Protein AF-A0A8J6H8L6-F1 (afdb_monomer_lite)

Organism: Tenebrio molitor (NCBI:txid7067)

InterPro domains:
  IPR011387 Translation initiation factor 2A [PTHR13227] (5-173)

Structure (mmCIF, N/CA/C/O backbone):
data_AF-A0A8J6H8L6-F1
#
_entry.id   AF-A0A8J6H8L6-F1
#
loop_
_atom_site.group_PDB
_atom_site.id
_atom_site.type_symbol
_atom_site.label_atom_id
_atom_site.label_alt_id
_atom_site.label_comp_id
_atom_site.label_asym_id
_atom_site.label_entity_id
_atom_site.label_seq_id
_atom_site.pdbx_PDB_ins_code
_atom_site.Cartn_x
_atom_site.Cartn_y
_atom_site.Cartn_z
_atom_site.occupancy
_atom_site.B_iso_or_equiv
_atom_site.auth_seq_id
_atom_site.auth_comp_id
_atom_site.auth_asym_id
_atom_site.auth_atom_id
_atom_site.pdbx_PDB_model_num
ATOM 1 N N . MET A 1 1 ? -31.989 6.255 47.914 1.00 41.41 1 MET A N 1
ATOM 2 C CA . MET A 1 1 ? -31.335 5.620 46.751 1.00 41.41 1 MET A CA 1
ATOM 3 C C . MET A 1 1 ? -32.339 5.599 45.618 1.00 41.41 1 MET A C 1
ATOM 5 O O . MET A 1 1 ? -33.382 4.983 45.784 1.00 41.41 1 MET A O 1
ATOM 9 N N . MET A 1 2 ? -32.082 6.326 44.531 1.00 50.25 2 MET A N 1
ATOM 10 C CA . MET A 1 2 ? -32.869 6.196 43.304 1.00 50.25 2 MET A CA 1
ATOM 11 C C . MET A 1 2 ? -32.256 5.050 42.502 1.00 50.25 2 MET A C 1
ATOM 13 O O . MET A 1 2 ? -31.093 5.133 42.119 1.00 50.25 2 MET A O 1
ATOM 17 N N . VAL A 1 3 ? -33.006 3.967 42.320 1.00 63.19 3 VAL A N 1
ATOM 18 C CA . VAL A 1 3 ? -32.601 2.855 41.457 1.00 63.19 3 VAL A CA 1
ATOM 19 C C . VAL A 1 3 ? -32.901 3.293 40.028 1.00 63.19 3 VAL A C 1
ATOM 21 O O . VAL A 1 3 ? -34.062 3.366 39.635 1.00 63.19 3 VAL A O 1
ATOM 24 N N . GLN A 1 4 ? -31.864 3.671 39.283 1.00 64.69 4 GLN A N 1
ATOM 25 C CA . GLN A 1 4 ? -31.968 3.866 37.839 1.00 64.69 4 GLN A CA 1
ATOM 26 C C . GLN A 1 4 ? -32.263 2.501 37.214 1.00 64.69 4 GLN A C 1
ATOM 28 O O . GLN A 1 4 ? -31.525 1.543 37.429 1.00 64.69 4 GLN A O 1
ATOM 33 N N . GLN A 1 5 ? -33.385 2.396 36.508 1.00 63.75 5 GLN A N 1
ATOM 34 C CA . GLN A 1 5 ? -33.747 1.191 35.773 1.00 63.75 5 GLN A CA 1
ATOM 35 C C . GLN A 1 5 ? -32.836 1.103 34.545 1.00 63.75 5 GLN A C 1
ATOM 37 O O . GLN A 1 5 ? -32.948 1.906 33.622 1.00 63.75 5 GLN A O 1
ATOM 42 N N . GLU A 1 6 ? -31.893 0.164 34.568 1.00 69.75 6 GLU A N 1
ATOM 43 C CA . GLU A 1 6 ? -31.082 -0.187 33.405 1.00 69.75 6 GLU A CA 1
ATOM 44 C C . GLU A 1 6 ? -31.955 -1.003 32.442 1.00 69.75 6 GLU A C 1
ATOM 46 O O . GLU A 1 6 ? -32.166 -2.201 32.624 1.00 69.75 6 GLU A O 1
ATOM 51 N N . GLU A 1 7 ? -32.530 -0.343 31.436 1.00 77.44 7 GLU A N 1
ATOM 52 C CA . GLU A 1 7 ? -33.224 -1.026 30.345 1.00 77.44 7 GLU A CA 1
ATOM 53 C C . GLU A 1 7 ? -32.186 -1.647 29.399 1.00 77.44 7 GLU A C 1
ATOM 55 O O . GLU A 1 7 ? -31.472 -0.944 28.679 1.00 77.44 7 GLU A O 1
ATOM 60 N N . LEU A 1 8 ? -32.083 -2.979 29.409 1.00 77.69 8 LEU A N 1
ATOM 61 C CA . LEU A 1 8 ? -31.262 -3.733 28.466 1.00 77.69 8 LEU A CA 1
ATOM 62 C C . LEU A 1 8 ? -32.098 -4.067 27.226 1.00 77.69 8 LEU A C 1
ATOM 64 O O . LEU A 1 8 ? -33.130 -4.729 27.317 1.00 77.69 8 LEU A O 1
ATOM 68 N N . TYR A 1 9 ? -31.659 -3.607 26.056 1.00 83.25 9 TYR A N 1
ATOM 69 C CA . TYR A 1 9 ? -32.293 -3.981 24.795 1.00 83.25 9 TYR A CA 1
ATOM 70 C C . TYR A 1 9 ? -31.956 -5.430 24.439 1.00 83.25 9 TYR A C 1
ATOM 72 O O . TYR A 1 9 ? -30.799 -5.750 24.167 1.00 83.25 9 TYR A O 1
ATOM 80 N N . ASP A 1 10 ? -32.982 -6.273 24.357 1.00 81.69 10 ASP A N 1
ATOM 81 C CA . ASP A 1 10 ? -32.856 -7.633 23.842 1.00 81.69 10 ASP A CA 1
ATOM 82 C C . ASP A 1 10 ? -33.130 -7.690 22.333 1.00 81.69 10 ASP A C 1
ATOM 84 O O . ASP A 1 10 ? -34.078 -7.095 21.812 1.00 81.69 10 ASP A O 1
ATOM 88 N N . VAL A 1 11 ? -32.313 -8.464 21.617 1.00 87.94 11 VAL A N 1
ATOM 89 C CA . VAL A 1 11 ? -32.502 -8.765 20.192 1.00 87.94 11 VAL A CA 1
ATOM 90 C C . VAL A 1 11 ? -32.981 -10.205 20.060 1.00 87.94 11 VAL A C 1
ATOM 92 O O . VAL A 1 11 ? -32.272 -11.143 20.419 1.00 87.94 11 VAL A O 1
ATOM 95 N N . CYS A 1 12 ? -34.178 -10.397 19.503 1.00 86.38 12 CYS A N 1
ATOM 96 C CA . CYS A 1 12 ? -34.718 -11.720 19.200 1.00 86.38 12 CYS A CA 1
ATOM 97 C C . CYS A 1 12 ? -34.935 -11.914 17.693 1.00 86.38 12 CYS A C 1
ATOM 99 O O . CYS A 1 12 ? -35.278 -10.987 16.955 1.00 86.38 12 CYS A O 1
ATOM 101 N N . TRP A 1 13 ? -34.761 -13.151 17.221 1.00 91.81 13 TRP A N 1
ATOM 102 C CA . TRP A 1 13 ? -35.104 -13.518 15.849 1.00 91.81 13 TRP A CA 1
ATOM 103 C C . TRP A 1 13 ? -36.623 -13.558 15.678 1.00 91.81 13 TRP A C 1
ATOM 105 O O . TRP A 1 13 ? -37.313 -14.372 16.296 1.00 91.81 13 TRP A O 1
ATOM 115 N N . LYS A 1 14 ? -37.153 -12.715 14.790 1.00 88.25 14 LYS A N 1
ATOM 116 C CA . LYS A 1 14 ? -38.573 -12.735 14.434 1.00 88.25 14 LYS A CA 1
ATOM 117 C C . LYS A 1 14 ? -38.858 -13.897 13.483 1.00 88.25 14 LYS A C 1
ATOM 119 O O . LYS A 1 14 ? -38.367 -13.926 12.356 1.00 88.25 14 LYS A O 1
ATOM 124 N N . LYS A 1 15 ? -39.668 -14.856 13.936 1.00 92.50 15 LYS A N 1
ATOM 125 C CA . LYS A 1 15 ? -40.155 -15.956 13.093 1.00 92.50 15 LYS A CA 1
ATOM 126 C C . LYS A 1 15 ? -41.177 -15.413 12.094 1.00 92.50 15 LYS A C 1
ATOM 128 O O . LYS A 1 15 ? -42.083 -14.676 12.478 1.00 92.50 15 LYS A O 1
ATOM 133 N N . TYR A 1 16 ? -41.045 -15.804 10.833 1.00 91.00 16 TYR A N 1
ATOM 134 C CA . TYR A 1 16 ? -41.996 -15.478 9.772 1.00 91.00 16 TYR A CA 1
ATOM 135 C C . TYR A 1 16 ? -42.611 -16.764 9.202 1.00 91.00 16 TYR A C 1
ATOM 137 O O . TYR A 1 16 ? -41.925 -17.791 9.155 1.00 91.00 16 TYR A O 1
ATOM 145 N N . PRO A 1 17 ? -43.891 -16.743 8.784 1.00 92.38 17 PRO A N 1
ATOM 146 C CA . PRO A 1 17 ? -44.499 -17.877 8.100 1.00 92.38 17 PRO A CA 1
ATOM 147 C C . PRO A 1 17 ? -43.810 -18.128 6.751 1.00 92.38 17 PRO A C 1
ATOM 149 O O . PRO A 1 17 ? -43.196 -17.231 6.165 1.00 92.38 17 PRO A O 1
ATOM 152 N N . LYS A 1 18 ? -43.923 -19.360 6.243 1.00 85.88 18 LYS A N 1
ATOM 153 C CA . LYS A 1 18 ? -43.441 -19.694 4.896 1.00 85.88 18 LYS A CA 1
ATOM 154 C C . LYS A 1 18 ? -44.139 -18.778 3.880 1.00 85.88 18 LYS A C 1
ATOM 156 O O . LYS A 1 18 ? -45.341 -18.560 3.997 1.00 85.88 18 LYS A O 1
ATOM 161 N N . TYR A 1 19 ? -43.382 -18.246 2.918 1.00 88.25 19 TYR A N 1
ATOM 162 C CA . TYR A 1 19 ? -43.855 -17.306 1.886 1.00 88.25 19 TYR A CA 1
ATOM 163 C C . TYR A 1 19 ? -44.267 -15.902 2.377 1.00 88.25 19 TYR A C 1
ATOM 165 O O . TYR A 1 19 ? -44.971 -15.187 1.669 1.00 88.25 19 TYR A O 1
ATOM 173 N N . ALA A 1 20 ? -43.812 -15.462 3.560 1.00 92.44 20 ALA A N 1
ATOM 174 C CA . ALA A 1 20 ? -44.016 -14.077 4.016 1.00 92.44 20 ALA A CA 1
ATOM 175 C C . ALA A 1 20 ? -43.326 -13.030 3.119 1.00 92.44 20 ALA A C 1
ATOM 177 O O . ALA A 1 20 ? -43.790 -11.895 3.013 1.00 92.44 20 ALA A O 1
ATOM 178 N N . PHE A 1 21 ? -42.218 -13.411 2.483 1.00 90.56 21 PHE A N 1
ATOM 179 C CA . PHE A 1 21 ? -41.432 -12.555 1.603 1.00 90.56 21 PHE A CA 1
ATOM 180 C C . PHE A 1 21 ? -41.506 -13.089 0.178 1.00 90.56 21 PHE A C 1
ATOM 182 O O . PHE A 1 21 ? -41.440 -14.299 -0.037 1.00 90.56 21 PHE A O 1
ATOM 189 N N . LYS A 1 22 ? -41.663 -12.179 -0.784 1.00 91.75 22 LYS A N 1
ATOM 190 C CA . LYS A 1 22 ? -41.608 -12.519 -2.206 1.00 91.75 22 LYS A CA 1
ATOM 191 C C . LYS A 1 22 ? -40.159 -12.786 -2.591 1.00 91.75 22 LYS A C 1
ATOM 193 O O . LYS A 1 22 ? -39.277 -12.029 -2.183 1.00 91.75 22 LYS A O 1
ATOM 198 N N . ASP A 1 23 ? -39.941 -13.811 -3.405 1.00 87.75 23 ASP A N 1
ATOM 199 C CA . ASP A 1 23 ? -38.625 -14.054 -3.981 1.00 87.75 23 ASP A CA 1
ATOM 200 C C . ASP A 1 23 ? -38.239 -12.876 -4.892 1.00 87.75 23 ASP A C 1
ATOM 202 O O . ASP A 1 23 ? -39.088 -12.363 -5.635 1.00 87.75 23 ASP A O 1
ATOM 206 N N . PRO A 1 24 ? -36.985 -12.398 -4.831 1.00 87.75 24 PRO A N 1
ATOM 207 C CA . PRO A 1 24 ? -36.531 -11.335 -5.711 1.00 87.75 24 PRO A CA 1
ATOM 208 C C . PRO A 1 24 ? -36.589 -11.816 -7.165 1.00 87.75 24 PRO A C 1
ATOM 210 O O . PRO A 1 24 ? -36.045 -12.865 -7.509 1.00 87.75 24 PRO A O 1
ATOM 213 N N . ALA A 1 25 ? -37.233 -11.036 -8.033 1.00 89.50 25 ALA A N 1
ATOM 214 C CA . ALA A 1 25 ? -37.249 -11.313 -9.462 1.00 89.50 25 ALA A CA 1
ATOM 215 C C . ALA A 1 25 ? -35.852 -11.054 -10.045 1.00 89.50 25 ALA A C 1
ATOM 217 O O . ALA A 1 25 ? -35.397 -9.911 -10.113 1.00 89.50 25 ALA A O 1
ATOM 218 N N . ILE A 1 26 ? -35.160 -12.117 -10.448 1.00 87.44 26 ILE A N 1
ATOM 219 C CA . ILE A 1 26 ? -33.853 -12.021 -11.100 1.00 87.44 26 ILE A CA 1
ATOM 220 C C . ILE A 1 26 ? -34.101 -11.745 -12.585 1.00 87.44 26 ILE A C 1
ATOM 222 O O . ILE A 1 26 ? -34.635 -12.595 -13.293 1.00 87.44 26 ILE A O 1
ATOM 226 N N . SER A 1 27 ? -33.723 -10.556 -13.056 1.00 88.62 27 SER A N 1
ATOM 227 C CA . SER A 1 27 ? -33.722 -10.234 -14.485 1.00 88.62 27 SER A CA 1
ATOM 228 C C . SER A 1 27 ? -32.344 -10.510 -15.081 1.00 88.62 27 SER A C 1
ATOM 230 O O . SER A 1 27 ? -31.327 -10.079 -14.538 1.00 88.62 27 SER A O 1
ATOM 232 N N . SER A 1 28 ? -32.311 -11.209 -16.215 1.00 87.25 28 SER A N 1
ATOM 233 C CA . SER A 1 28 ? -31.115 -11.392 -17.046 1.00 87.25 28 SER A CA 1
ATOM 234 C C . SER A 1 28 ? -30.903 -10.247 -18.040 1.00 87.25 28 SER A C 1
ATOM 236 O O . SER A 1 28 ? -29.997 -10.309 -18.873 1.00 87.25 28 SER A O 1
ATOM 238 N N . GLU A 1 29 ? -31.752 -9.217 -18.004 1.00 85.75 29 GLU A N 1
ATOM 239 C CA . GLU A 1 29 ? -31.570 -8.031 -18.824 1.00 85.75 29 GLU A CA 1
ATOM 240 C C . GLU A 1 29 ? -30.266 -7.341 -18.425 1.00 85.75 29 GLU A C 1
ATOM 242 O O . GLU A 1 29 ? -30.023 -7.029 -17.257 1.00 85.75 29 GLU A O 1
ATOM 247 N N . LYS A 1 30 ? -29.394 -7.125 -19.412 1.00 81.81 30 LYS A N 1
ATOM 248 C CA . LYS A 1 30 ? -28.141 -6.412 -19.203 1.00 81.81 30 LYS A CA 1
ATOM 249 C C . LYS A 1 30 ? -28.481 -4.980 -18.811 1.00 81.81 30 LYS A C 1
ATOM 251 O O . LYS A 1 30 ? -28.761 -4.152 -19.675 1.00 81.81 30 LYS A O 1
ATOM 256 N N . ILE A 1 31 ? -28.418 -4.695 -17.514 1.00 78.00 31 ILE A N 1
ATOM 257 C CA . ILE A 1 31 ? -28.529 -3.339 -16.989 1.00 78.00 31 ILE A CA 1
ATOM 258 C C . ILE A 1 31 ? -27.428 -2.532 -17.677 1.00 78.00 31 ILE A C 1
ATOM 260 O O . ILE A 1 31 ? -26.236 -2.811 -17.506 1.00 78.00 31 ILE A O 1
ATOM 264 N N . GLN A 1 32 ? -27.823 -1.582 -18.526 1.00 80.00 32 GLN A N 1
ATOM 265 C CA . GLN A 1 32 ? -26.886 -0.636 -19.114 1.00 80.00 32 GLN A CA 1
ATOM 266 C C . GLN A 1 32 ? -26.284 0.129 -17.939 1.00 80.00 32 GLN A C 1
ATOM 268 O O . GLN A 1 32 ? -26.986 0.858 -17.241 1.00 80.00 32 GLN A O 1
ATOM 273 N N . GLY A 1 33 ? -25.014 -0.153 -17.639 1.00 78.00 33 GLY A N 1
ATOM 274 C CA . GLY A 1 33 ? -24.338 0.433 -16.492 1.00 78.00 33 GLY A CA 1
ATOM 275 C C . GLY A 1 33 ? -24.468 1.952 -16.523 1.00 78.00 33 GLY A C 1
ATOM 276 O O . GLY A 1 33 ? -24.456 2.560 -17.594 1.00 78.00 33 GLY A O 1
ATOM 277 N N . ILE A 1 34 ? -24.589 2.561 -15.345 1.00 73.94 34 ILE A N 1
ATOM 278 C CA . ILE A 1 34 ? -24.481 4.011 -15.193 1.00 73.94 34 ILE A CA 1
ATOM 279 C C . ILE A 1 34 ? -23.246 4.506 -15.953 1.00 73.94 34 ILE A C 1
ATOM 281 O O . ILE A 1 34 ? -22.128 4.044 -15.708 1.00 73.94 34 ILE A O 1
ATOM 285 N N . ALA A 1 35 ? -23.452 5.432 -16.893 1.00 72.38 35 ALA A N 1
ATOM 286 C CA . ALA A 1 35 ? -22.348 6.125 -17.535 1.00 72.38 35 ALA A CA 1
ATOM 287 C C . ALA A 1 35 ? -21.511 6.769 -16.423 1.00 72.38 35 ALA A C 1
ATOM 289 O O . ALA A 1 35 ? -22.019 7.587 -15.654 1.00 72.38 35 ALA A O 1
ATOM 290 N N . SER A 1 36 ? -20.255 6.338 -16.281 1.00 75.88 36 SER A N 1
ATOM 291 C CA . SER A 1 36 ? -19.358 6.874 -15.260 1.00 75.88 36 SER A CA 1
ATOM 292 C C . SER A 1 36 ? -19.277 8.388 -15.433 1.00 75.88 36 SER A C 1
ATOM 294 O O . SER A 1 36 ? -18.795 8.872 -16.454 1.00 75.88 36 SER A O 1
ATOM 296 N N . SER A 1 37 ? -19.735 9.137 -14.428 1.00 77.38 37 SER A N 1
ATOM 297 C CA . SER A 1 37 ? -19.643 10.603 -14.383 1.00 77.38 37 SER A CA 1
ATOM 298 C C . SER A 1 37 ? -18.200 11.094 -14.184 1.00 77.38 37 SER A C 1
ATOM 300 O O . SER A 1 37 ? -17.974 12.278 -13.922 1.00 77.38 37 SER A O 1
ATOM 302 N N . GLN A 1 38 ? -17.209 10.202 -14.246 1.00 83.62 38 GLN A N 1
ATOM 303 C CA . GLN A 1 38 ? -15.817 10.601 -14.150 1.00 83.62 38 GLN A CA 1
ATOM 304 C C . GLN A 1 38 ? -15.426 11.434 -15.376 1.00 83.62 38 GLN A C 1
ATOM 306 O O . GLN A 1 38 ? -15.758 11.068 -16.506 1.00 83.62 38 GLN A O 1
ATOM 311 N N . PRO A 1 39 ? -14.704 12.550 -15.177 1.00 80.56 39 PRO A N 1
ATOM 312 C CA . PRO A 1 39 ? -14.250 13.370 -16.285 1.00 80.56 39 PRO A CA 1
ATOM 313 C C . PRO A 1 39 ? -13.341 12.539 -17.192 1.00 80.56 39 PRO A C 1
ATOM 315 O O . PRO A 1 39 ? -12.341 11.969 -16.750 1.00 80.56 39 PRO A O 1
ATOM 318 N N . VAL A 1 40 ? -13.688 12.479 -18.476 1.00 77.06 40 VAL A N 1
ATOM 319 C CA . VAL A 1 40 ? -12.854 11.836 -19.492 1.00 77.06 40 VAL A CA 1
ATOM 320 C C . VAL A 1 40 ? -11.532 12.595 -19.568 1.00 77.06 40 VAL A C 1
ATOM 322 O O . VAL A 1 40 ? -11.505 13.794 -19.851 1.00 77.06 40 VAL A O 1
ATOM 325 N N . ALA A 1 41 ? -10.428 11.898 -19.299 1.00 81.00 41 ALA A N 1
ATOM 326 C CA . ALA A 1 41 ? -9.095 12.479 -19.363 1.00 81.00 41 ALA A CA 1
ATOM 327 C C . ALA A 1 41 ? -8.830 13.079 -20.755 1.00 81.00 41 ALA A C 1
ATOM 329 O O . ALA A 1 41 ? -9.102 12.461 -21.787 1.00 81.00 41 ALA A O 1
ATOM 330 N N . SER A 1 42 ? -8.284 14.296 -20.789 1.00 80.50 42 SER A N 1
ATOM 331 C CA . SER A 1 42 ? -7.932 14.964 -22.039 1.00 80.50 42 SER A CA 1
ATOM 332 C C . SER A 1 42 ? -6.924 14.123 -22.825 1.00 80.50 42 SER A C 1
ATOM 334 O O . SER A 1 42 ? -5.880 13.766 -22.284 1.00 80.50 42 SER A O 1
ATOM 336 N N . LYS A 1 43 ? -7.161 13.905 -24.123 1.00 80.25 43 LYS A N 1
ATOM 337 C CA . LYS A 1 43 ? -6.206 13.246 -25.041 1.00 80.25 43 LYS A CA 1
ATOM 338 C C . LYS A 1 43 ? -4.955 14.092 -25.349 1.00 80.25 43 LYS A C 1
ATOM 340 O O . LYS A 1 43 ? -4.201 13.775 -26.262 1.00 80.25 43 LYS A O 1
ATOM 345 N N . GLN A 1 44 ? -4.749 15.200 -24.638 1.00 79.38 44 GLN A N 1
ATOM 346 C CA . GLN A 1 44 ? -3.574 16.047 -24.807 1.00 79.38 44 GLN A CA 1
ATOM 347 C C . GLN A 1 44 ? -2.346 15.350 -24.213 1.00 79.38 44 GLN A C 1
ATOM 349 O O . GLN A 1 44 ? -2.380 14.886 -23.074 1.00 79.38 44 GLN A O 1
ATOM 354 N N . ALA A 1 45 ? -1.250 15.302 -24.973 1.00 81.56 45 ALA A N 1
ATOM 355 C CA . ALA A 1 45 ? 0.021 14.786 -24.482 1.00 81.56 45 ALA A CA 1
ATOM 356 C C . ALA A 1 45 ? 0.502 15.604 -23.269 1.00 81.56 45 ALA A C 1
ATOM 358 O O . ALA A 1 45 ? 0.453 16.839 -23.278 1.00 81.56 45 ALA A O 1
ATOM 359 N N . TYR A 1 46 ? 0.963 14.918 -22.220 1.00 83.50 46 TYR A N 1
ATOM 360 C CA . TYR A 1 46 ? 1.431 15.559 -20.994 1.00 83.50 46 TYR A CA 1
ATOM 361 C C . TYR A 1 46 ? 2.627 16.473 -21.279 1.00 83.50 46 TYR A C 1
ATOM 363 O O . TYR A 1 46 ? 3.653 16.042 -21.803 1.00 83.50 46 TYR A O 1
ATOM 371 N N . ARG A 1 47 ? 2.504 17.746 -20.893 1.00 84.69 47 ARG A N 1
ATOM 372 C CA . ARG A 1 47 ? 3.591 18.728 -20.945 1.00 84.69 47 ARG A CA 1
ATOM 373 C C . ARG A 1 47 ? 3.979 19.077 -19.510 1.00 84.69 47 ARG A C 1
ATOM 375 O O . ARG A 1 47 ? 3.091 19.438 -18.732 1.00 84.69 47 ARG A O 1
ATOM 382 N N . PRO A 1 48 ? 5.269 18.987 -19.141 1.00 87.25 48 PRO A N 1
ATOM 383 C CA . PRO A 1 48 ? 5.693 19.278 -17.780 1.00 87.25 48 PRO A CA 1
ATOM 384 C C . PRO A 1 48 ? 5.350 20.733 -17.418 1.00 87.25 48 PRO A C 1
ATOM 386 O O . PRO A 1 48 ? 5.324 21.585 -18.313 1.00 87.25 48 PRO A O 1
ATOM 389 N N . PRO A 1 49 ? 5.125 21.055 -16.130 1.00 85.31 49 PRO A N 1
ATOM 390 C CA . PRO A 1 49 ? 4.664 22.378 -15.699 1.00 85.31 49 PRO A CA 1
ATOM 391 C C . PRO A 1 49 ? 5.471 23.548 -16.283 1.00 85.31 49 PRO A C 1
ATOM 393 O O . PRO A 1 49 ? 4.894 24.523 -16.748 1.00 85.31 49 PRO A O 1
ATOM 396 N N . SER A 1 50 ? 6.798 23.409 -16.363 1.00 80.38 50 SER A N 1
ATOM 397 C CA . SER A 1 50 ? 7.714 24.431 -16.899 1.00 80.38 50 SER A CA 1
ATOM 398 C C . SER A 1 50 ? 7.634 24.656 -18.419 1.00 80.38 50 SER A C 1
ATOM 400 O O . SER A 1 50 ? 8.195 25.635 -18.924 1.00 80.38 50 SER A O 1
ATOM 402 N N . ALA A 1 51 ? 6.992 23.738 -19.149 1.00 80.06 51 ALA A N 1
ATOM 403 C CA . ALA A 1 51 ? 6.796 23.775 -20.600 1.00 80.06 51 ALA A CA 1
ATOM 404 C C . ALA A 1 51 ? 5.327 23.995 -20.998 1.00 80.06 51 ALA A C 1
ATOM 406 O O . ALA A 1 51 ? 5.024 24.140 -22.188 1.00 80.06 51 ALA A O 1
ATOM 407 N N . ARG A 1 52 ? 4.415 24.025 -20.017 1.00 83.69 52 ARG A N 1
ATOM 408 C CA . ARG A 1 52 ? 3.034 24.463 -20.214 1.00 83.69 52 ARG A CA 1
ATOM 409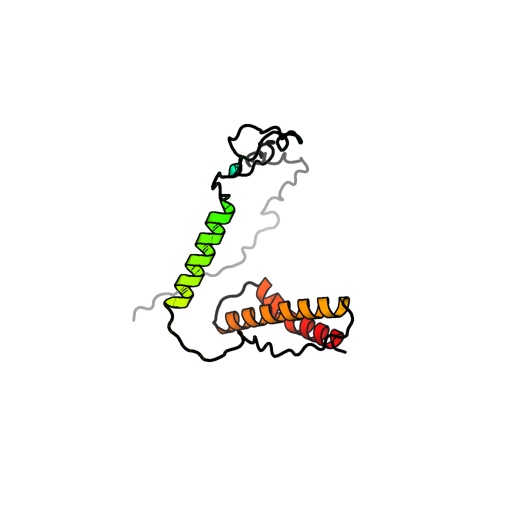 C C . ARG A 1 52 ? 3.094 25.943 -20.614 1.00 83.69 52 ARG A C 1
ATOM 411 O O . ARG A 1 52 ? 3.784 26.725 -19.970 1.00 83.69 52 ARG A O 1
ATOM 418 N N . ASN A 1 53 ? 2.449 26.308 -21.719 1.00 78.44 53 ASN A N 1
ATOM 419 C CA . ASN A 1 53 ? 2.417 27.670 -22.283 1.00 78.44 53 ASN A CA 1
ATOM 420 C C . ASN A 1 53 ? 3.709 28.188 -22.944 1.00 78.44 53 ASN A C 1
ATOM 422 O O . ASN A 1 53 ? 3.756 29.357 -23.317 1.00 78.44 53 ASN A O 1
ATOM 426 N N . ARG A 1 54 ? 4.746 27.359 -23.145 1.00 76.38 54 ARG A N 1
ATOM 427 C CA . ARG A 1 54 ? 5.850 27.741 -24.046 1.00 76.38 54 ARG A CA 1
ATOM 428 C C . ARG A 1 54 ? 5.524 27.361 -25.496 1.00 76.38 54 ARG A C 1
ATOM 430 O O . ARG A 1 54 ? 4.970 26.272 -25.707 1.00 76.38 54 ARG A O 1
ATOM 437 N N . PRO A 1 55 ? 5.884 28.199 -26.486 1.00 76.94 55 PRO A N 1
ATOM 438 C CA . PRO A 1 55 ? 5.832 27.792 -27.888 1.00 76.94 55 PRO A CA 1
ATOM 439 C C . PRO A 1 55 ? 6.685 26.530 -28.077 1.00 76.94 55 PRO A C 1
ATOM 441 O O . PRO A 1 55 ? 7.685 26.349 -27.375 1.00 76.94 55 PRO A O 1
ATOM 444 N N . SER A 1 56 ? 6.266 25.618 -28.959 1.00 74.31 56 SER A N 1
ATOM 445 C CA . SER A 1 56 ? 7.08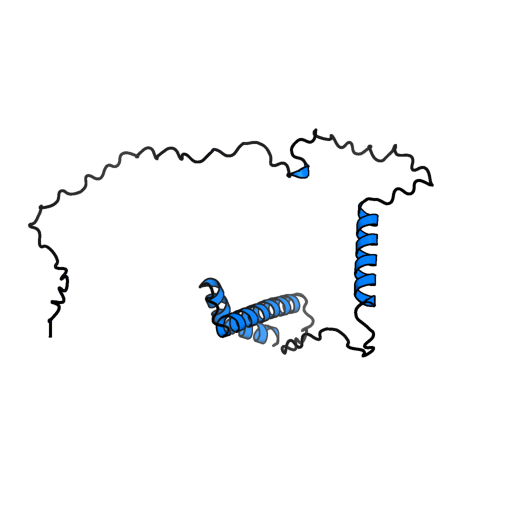4 24.444 -29.273 1.00 74.31 56 SER A CA 1
ATOM 446 C C . SER A 1 56 ? 8.368 24.926 -29.935 1.00 74.31 56 SER A C 1
ATOM 448 O O . SER A 1 56 ? 8.333 25.482 -31.030 1.00 74.31 56 SER A O 1
ATOM 450 N N . VAL A 1 57 ? 9.494 24.752 -29.253 1.00 72.62 57 VAL A N 1
ATOM 451 C CA . VAL A 1 57 ? 10.800 24.996 -29.854 1.00 72.62 57 VAL A CA 1
ATOM 452 C C . VAL A 1 57 ? 11.115 23.809 -30.758 1.00 72.62 57 VAL A C 1
ATOM 454 O O . VAL A 1 57 ? 11.223 22.679 -30.284 1.00 72.62 57 VAL A O 1
ATOM 457 N N . ASN A 1 58 ? 11.197 24.056 -32.064 1.00 71.00 58 ASN A N 1
ATOM 458 C CA . ASN A 1 58 ? 11.778 23.098 -32.994 1.00 71.00 58 ASN A CA 1
ATOM 459 C C . ASN A 1 58 ? 13.282 23.134 -32.746 1.00 71.00 58 ASN A C 1
ATOM 461 O O . ASN A 1 58 ? 13.931 24.120 -33.080 1.00 71.00 58 ASN A O 1
ATOM 465 N N . PHE A 1 59 ? 13.816 22.113 -32.082 1.00 64.00 59 PHE A N 1
ATOM 466 C CA . PHE A 1 59 ? 15.258 21.977 -31.967 1.00 64.00 59 PHE A CA 1
ATOM 467 C C . PHE A 1 59 ? 15.771 21.471 -33.321 1.00 64.00 59 PHE A C 1
ATOM 469 O O . PHE A 1 59 ? 15.421 20.378 -33.762 1.00 64.00 59 PHE A O 1
ATOM 476 N N . THR A 1 60 ? 16.541 22.295 -34.019 1.00 70.88 60 THR A N 1
ATOM 477 C CA . THR A 1 60 ? 17.366 21.861 -35.148 1.00 70.88 60 THR A CA 1
ATOM 478 C C . THR A 1 60 ? 18.741 21.504 -34.603 1.00 70.88 60 THR A C 1
ATOM 480 O O . THR A 1 60 ? 19.270 22.213 -33.749 1.00 70.88 60 THR A O 1
ATOM 483 N N . LEU A 1 61 ? 19.300 20.381 -35.057 1.00 66.50 61 LEU A N 1
ATOM 484 C CA . LEU A 1 61 ? 20.579 19.848 -34.573 1.00 66.50 61 LEU A CA 1
ATOM 485 C C . LEU A 1 61 ? 21.756 20.826 -34.802 1.00 66.50 61 LEU A C 1
ATOM 487 O O . LEU A 1 61 ? 22.762 20.730 -34.110 1.00 66.50 61 LEU A O 1
ATOM 491 N N . ASP A 1 62 ? 21.597 21.797 -35.707 1.00 58.72 62 ASP A N 1
ATOM 492 C CA . ASP A 1 62 ? 22.614 22.783 -36.098 1.00 58.72 62 ASP A CA 1
ATOM 493 C C . ASP A 1 62 ? 22.582 24.119 -35.314 1.00 58.72 62 ASP A C 1
ATOM 495 O O . ASP A 1 62 ? 23.307 25.048 -35.663 1.00 58.72 62 ASP A O 1
ATOM 499 N N . ASP A 1 63 ? 21.782 24.257 -34.244 1.00 59.09 63 ASP A N 1
ATOM 500 C CA . ASP A 1 63 ? 21.717 25.512 -33.449 1.00 59.09 63 ASP A CA 1
ATOM 501 C C . ASP A 1 63 ? 23.009 25.798 -32.640 1.00 59.09 63 ASP A C 1
ATOM 503 O O . ASP A 1 63 ? 23.203 26.897 -32.117 1.00 59.09 63 ASP A O 1
ATOM 507 N N . ASP A 1 64 ? 23.929 24.827 -32.563 1.00 56.56 64 ASP A N 1
ATOM 508 C CA . ASP A 1 64 ? 25.222 24.959 -31.877 1.00 56.56 64 ASP A CA 1
ATOM 509 C C . ASP A 1 64 ? 26.353 25.531 -32.762 1.00 56.56 64 ASP A C 1
ATOM 511 O O . ASP A 1 64 ? 27.418 25.859 -32.237 1.00 56.56 64 ASP A O 1
ATOM 515 N N . GLN A 1 65 ? 26.163 25.704 -34.080 1.00 55.16 65 GLN A N 1
ATOM 516 C CA . GLN A 1 65 ? 27.274 26.080 -34.974 1.00 55.16 65 GLN A CA 1
ATOM 517 C C . GLN A 1 65 ? 27.512 27.601 -35.114 1.00 55.16 65 GLN A C 1
ATOM 519 O O . GLN A 1 65 ? 28.593 28.002 -35.543 1.00 55.16 65 GLN A O 1
ATOM 524 N N . GLU A 1 66 ? 26.577 28.469 -34.704 1.00 54.84 66 GLU A N 1
ATOM 525 C CA . GLU A 1 66 ? 26.678 29.922 -34.969 1.00 54.84 66 GLU A CA 1
ATOM 526 C C . GLU A 1 66 ? 26.748 30.844 -33.741 1.00 54.84 66 GLU A C 1
ATOM 528 O O . GLU A 1 66 ? 26.742 32.071 -33.869 1.00 54.84 66 GLU A O 1
ATOM 533 N N . ARG A 1 67 ? 26.905 30.308 -32.526 1.00 57.78 67 ARG A N 1
ATOM 534 C CA . ARG A 1 67 ? 27.219 31.157 -31.364 1.00 57.78 67 ARG A CA 1
ATOM 535 C C . ARG A 1 67 ? 28.719 31.266 -31.164 1.00 57.78 67 ARG A C 1
ATOM 537 O O . ARG A 1 67 ? 29.294 30.674 -30.260 1.00 57.78 67 ARG A O 1
ATOM 544 N N . SER A 1 68 ? 29.333 32.098 -32.002 1.00 48.97 68 SER A N 1
ATOM 545 C CA . SER A 1 68 ? 30.705 32.585 -31.867 1.00 48.97 68 SER A CA 1
ATOM 546 C C . SER A 1 68 ? 30.948 33.098 -30.442 1.00 48.97 68 SER A C 1
ATOM 548 O O . SER A 1 68 ? 30.584 34.222 -30.083 1.00 48.97 68 SER A O 1
ATOM 550 N N . HIS A 1 69 ? 31.548 32.254 -29.605 1.00 50.00 69 HIS A N 1
ATOM 551 C CA . HIS A 1 69 ? 31.965 32.601 -28.256 1.00 50.00 69 HIS A CA 1
ATOM 552 C C . HIS A 1 69 ? 33.063 33.667 -28.334 1.00 50.00 69 HIS A C 1
ATOM 554 O O . HIS A 1 69 ? 34.217 33.373 -28.631 1.00 50.00 69 HIS A O 1
ATOM 560 N N . LYS A 1 70 ? 32.711 34.928 -28.063 1.00 49.34 70 LYS A N 1
ATOM 561 C CA . LYS A 1 70 ? 33.696 35.995 -27.849 1.00 49.34 70 LYS A CA 1
ATOM 562 C C . LYS A 1 70 ? 34.409 35.731 -26.509 1.00 49.34 70 LYS A C 1
ATOM 564 O O . LYS A 1 70 ? 33.722 35.670 -25.483 1.00 49.34 70 LYS A O 1
ATOM 569 N N . PRO A 1 71 ? 35.745 35.571 -26.472 1.00 41.12 71 PRO A N 1
ATOM 570 C CA . PRO A 1 71 ? 36.470 35.361 -25.224 1.00 41.12 71 PRO A CA 1
ATOM 571 C C . PRO A 1 71 ? 36.436 36.660 -24.406 1.00 41.12 71 PRO A C 1
ATOM 573 O O . PRO A 1 71 ? 36.931 37.690 -24.850 1.00 41.12 71 PRO A O 1
ATOM 576 N N . GLY A 1 72 ? 35.793 36.623 -23.235 1.00 51.88 72 GLY A N 1
ATOM 577 C CA . GLY A 1 72 ? 35.676 37.771 -22.323 1.00 51.88 72 GLY A CA 1
ATOM 578 C C . GLY A 1 72 ? 34.278 38.010 -21.746 1.00 51.88 72 GLY A C 1
ATOM 579 O O . GLY A 1 72 ? 34.125 38.835 -20.852 1.00 51.88 72 GLY A O 1
ATOM 580 N N . SER A 1 73 ? 33.245 37.292 -22.203 1.00 46.66 73 SER A N 1
ATOM 581 C CA . SER A 1 73 ? 31.944 37.345 -21.531 1.00 46.66 73 SER A CA 1
ATOM 582 C C . SER A 1 73 ? 31.961 36.443 -20.302 1.00 46.66 73 SER A C 1
ATOM 584 O O . SER A 1 73 ? 31.935 35.218 -20.420 1.00 46.66 73 SER A O 1
ATOM 586 N N . ASP A 1 74 ? 31.958 37.076 -19.132 1.00 55.84 74 ASP A N 1
ATOM 587 C CA . ASP A 1 74 ? 31.805 36.503 -17.789 1.00 55.84 74 ASP A CA 1
ATOM 588 C C . ASP A 1 74 ? 30.399 35.887 -17.577 1.00 55.84 74 ASP A C 1
ATOM 590 O O . ASP A 1 74 ? 29.699 36.102 -16.588 1.00 55.84 74 ASP A O 1
ATOM 594 N N . SER A 1 75 ? 29.925 35.125 -18.562 1.00 57.66 75 SER A N 1
ATOM 595 C CA . SER A 1 75 ? 28.637 34.441 -18.557 1.00 57.66 75 SER A CA 1
ATOM 596 C C . SER A 1 75 ? 28.778 33.093 -17.862 1.00 57.66 75 SER A C 1
ATOM 598 O O . SER A 1 75 ? 28.599 32.015 -18.429 1.00 57.66 75 SER A O 1
ATOM 600 N N . GLN A 1 76 ? 29.101 33.153 -16.573 1.00 60.84 76 GLN A N 1
ATOM 601 C CA . GLN A 1 76 ? 28.977 32.000 -15.701 1.00 60.84 76 GLN A CA 1
ATOM 602 C C . GLN A 1 76 ? 27.544 31.453 -15.810 1.00 60.84 76 GLN A C 1
ATOM 604 O O . GLN A 1 76 ? 26.563 32.128 -15.488 1.00 60.84 76 GLN A O 1
ATOM 609 N N . SER A 1 77 ? 27.412 30.225 -16.321 1.00 67.12 77 SER A N 1
ATOM 610 C CA . SER A 1 77 ? 26.120 29.572 -16.523 1.00 67.12 77 SER A CA 1
ATOM 611 C C . SER A 1 77 ? 25.330 29.580 -15.209 1.00 67.12 77 SER A C 1
ATOM 613 O O . SER A 1 77 ? 25.895 29.407 -14.134 1.00 67.12 77 SER A O 1
ATOM 615 N N . LYS A 1 78 ? 23.997 29.705 -15.242 1.00 67.88 78 LYS A N 1
ATOM 616 C CA . LYS A 1 78 ? 23.166 29.711 -14.012 1.00 67.88 78 LYS A CA 1
ATOM 617 C C . LYS A 1 78 ? 23.447 28.525 -13.062 1.00 67.88 78 LYS A C 1
ATOM 619 O O . LYS A 1 78 ? 23.164 28.612 -11.867 1.00 67.88 78 LYS A O 1
ATOM 624 N N . ALA A 1 79 ? 23.992 27.421 -13.577 1.00 65.75 79 ALA A N 1
ATOM 625 C CA . ALA A 1 79 ? 24.456 26.274 -12.803 1.00 65.75 79 ALA A CA 1
ATOM 626 C C . ALA A 1 79 ? 25.719 26.555 -11.960 1.00 65.75 79 ALA A C 1
ATOM 628 O O . ALA A 1 79 ? 25.777 26.128 -10.805 1.00 65.75 79 ALA A O 1
ATOM 629 N N . SER A 1 80 ? 26.694 27.305 -12.484 1.00 71.69 80 SER A N 1
ATOM 630 C CA . SER A 1 80 ? 27.943 27.604 -11.777 1.00 71.69 80 SER A CA 1
ATOM 631 C C . SER A 1 80 ? 27.729 28.596 -10.630 1.00 71.69 80 SER A C 1
ATOM 633 O O . SER A 1 80 ? 28.254 28.367 -9.541 1.00 71.69 80 SER A O 1
ATOM 635 N N . LEU A 1 81 ? 26.848 29.597 -10.783 1.00 68.94 81 LEU A N 1
ATOM 636 C CA . LEU A 1 81 ? 26.455 30.483 -9.670 1.00 68.94 81 LEU A CA 1
ATOM 637 C C . LEU A 1 81 ? 25.806 29.708 -8.513 1.00 68.94 81 LEU A C 1
ATOM 639 O O . LEU A 1 81 ? 26.078 29.979 -7.341 1.00 68.94 81 LEU A O 1
ATOM 643 N N . LYS A 1 82 ? 24.967 28.710 -8.822 1.00 75.81 82 LYS A N 1
ATOM 644 C CA . LYS A 1 82 ? 24.329 27.865 -7.799 1.00 75.81 82 LYS A CA 1
ATOM 645 C C . LYS A 1 82 ? 25.348 26.993 -7.067 1.00 75.81 82 LYS A C 1
ATOM 647 O O . LYS A 1 82 ? 25.269 26.870 -5.845 1.00 75.81 82 LYS A O 1
ATOM 652 N N . GLN A 1 83 ? 26.310 26.406 -7.781 1.00 75.25 83 GLN A N 1
ATOM 653 C CA . GLN A 1 83 ? 27.378 25.626 -7.150 1.00 75.25 83 GLN A CA 1
ATOM 654 C C . GLN A 1 83 ? 28.315 26.498 -6.307 1.00 75.25 83 GLN A C 1
ATOM 656 O O . GLN A 1 83 ? 28.643 26.100 -5.189 1.00 75.25 83 GLN A O 1
ATOM 661 N N . LYS A 1 84 ? 28.680 27.697 -6.782 1.00 79.88 84 LYS A N 1
ATOM 662 C CA . LYS A 1 84 ? 29.521 28.643 -6.035 1.00 79.88 84 LYS A CA 1
ATOM 663 C C . LYS A 1 84 ? 28.849 29.073 -4.727 1.00 79.88 84 LYS A C 1
ATOM 665 O O . LYS A 1 84 ? 29.424 28.876 -3.658 1.00 79.88 84 LYS A O 1
ATOM 670 N N . LYS A 1 85 ? 27.572 29.476 -4.783 1.00 77.38 85 LYS A N 1
ATOM 671 C CA . LYS A 1 85 ? 26.778 29.829 -3.591 1.00 77.38 85 LYS A CA 1
ATOM 672 C C . LYS A 1 85 ? 26.611 28.652 -2.617 1.00 77.38 85 LYS A C 1
ATOM 674 O O . LYS A 1 85 ? 26.671 28.838 -1.406 1.00 77.38 85 LYS A O 1
ATOM 679 N N . LYS A 1 86 ? 26.450 27.419 -3.121 1.00 78.06 86 LYS A N 1
ATOM 680 C CA . LYS A 1 86 ? 26.364 26.207 -2.281 1.00 78.06 86 LYS A CA 1
ATOM 681 C C . LYS A 1 86 ? 27.693 25.881 -1.589 1.00 78.06 86 LYS A C 1
ATOM 683 O O . LYS A 1 86 ? 27.682 25.402 -0.456 1.00 78.06 86 LYS A O 1
ATOM 688 N N . ARG A 1 87 ? 28.826 26.120 -2.255 1.00 77.31 87 ARG A N 1
ATOM 689 C CA . ARG A 1 87 ? 30.167 25.885 -1.698 1.00 77.31 87 ARG A CA 1
ATOM 690 C C . ARG A 1 87 ? 30.515 26.919 -0.626 1.00 77.31 87 ARG A C 1
ATOM 692 O O . ARG A 1 87 ? 31.045 26.536 0.411 1.00 77.31 87 ARG A O 1
ATOM 699 N N . GLU A 1 88 ? 30.149 28.181 -0.830 1.00 75.00 88 GLU A N 1
ATOM 700 C CA . GLU A 1 88 ? 30.361 29.256 0.151 1.00 75.00 88 GLU A CA 1
ATOM 701 C C . GLU A 1 88 ? 29.467 29.099 1.390 1.00 75.00 88 GLU A C 1
ATOM 703 O O . GLU A 1 88 ? 29.975 29.169 2.504 1.00 75.00 88 GLU A O 1
ATOM 708 N N . ALA A 1 89 ? 28.185 28.742 1.232 1.00 72.31 89 ALA A N 1
ATOM 709 C CA . ALA A 1 89 ? 27.295 28.478 2.371 1.00 72.31 89 ALA A CA 1
ATOM 710 C C . ALA A 1 89 ? 27.748 27.278 3.228 1.00 72.31 89 ALA A C 1
ATOM 712 O O . ALA A 1 89 ? 27.622 27.298 4.451 1.00 72.31 89 ALA A O 1
ATOM 713 N N . LYS A 1 90 ? 28.314 26.234 2.603 1.00 69.19 90 LYS A N 1
ATOM 714 C CA . LYS A 1 90 ? 28.920 25.109 3.335 1.00 69.19 90 LYS A CA 1
ATOM 715 C C . LYS A 1 90 ? 30.215 25.499 4.047 1.00 69.19 90 LYS A C 1
ATOM 717 O O . LYS A 1 90 ? 30.484 24.971 5.119 1.00 69.19 90 LYS A O 1
ATOM 722 N N . LYS A 1 91 ? 31.013 26.398 3.462 1.00 73.31 91 LYS A N 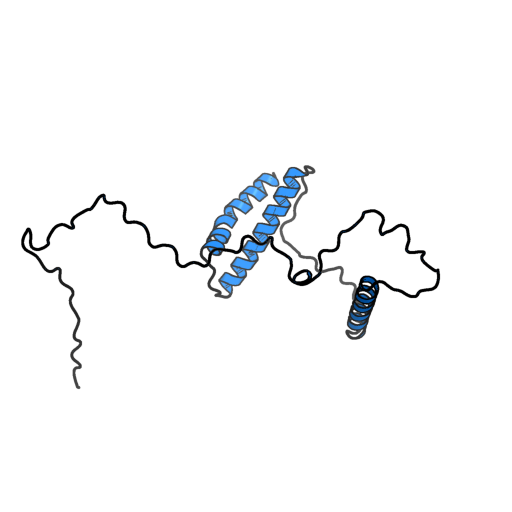1
ATOM 723 C CA . LYS A 1 91 ? 32.263 26.871 4.070 1.00 73.31 91 LYS A CA 1
ATOM 724 C C . LYS A 1 91 ? 31.992 27.807 5.253 1.00 73.31 91 LYS A C 1
ATOM 726 O O . LYS A 1 91 ? 32.672 27.683 6.260 1.00 73.31 91 LYS A O 1
ATOM 731 N N . ALA A 1 92 ? 30.967 28.655 5.160 1.00 64.44 92 ALA A N 1
ATOM 732 C CA . ALA A 1 92 ? 30.532 29.526 6.252 1.00 64.44 92 ALA A CA 1
ATOM 733 C C . ALA A 1 92 ? 29.977 28.731 7.447 1.00 64.44 92 ALA A C 1
ATOM 735 O O . ALA A 1 92 ? 30.370 28.990 8.576 1.00 64.44 92 ALA A O 1
ATOM 736 N N . LYS A 1 93 ? 29.173 27.682 7.208 1.00 62.97 93 LYS A N 1
ATOM 737 C CA . LYS A 1 93 ? 28.707 26.796 8.293 1.00 62.97 93 LYS A CA 1
ATOM 738 C C . LYS A 1 93 ? 29.828 26.044 9.020 1.00 62.97 93 LYS A C 1
ATOM 740 O O . LYS A 1 93 ? 29.652 25.701 10.175 1.00 62.97 93 LYS A O 1
ATOM 745 N N . LYS A 1 94 ? 30.965 25.791 8.364 1.00 62.00 94 LYS A N 1
ATOM 746 C CA . LYS A 1 94 ? 32.121 25.102 8.969 1.00 62.00 94 LYS A CA 1
ATOM 747 C C . LYS A 1 94 ? 33.024 26.035 9.793 1.00 62.00 94 LYS A C 1
ATOM 749 O O . LYS A 1 94 ? 33.963 25.551 10.405 1.00 62.00 94 LYS A O 1
ATOM 754 N N . LEU A 1 95 ? 32.796 27.349 9.746 1.00 57.97 95 LEU A N 1
ATOM 755 C CA . LEU A 1 95 ? 33.622 28.350 10.433 1.00 57.97 95 LEU A CA 1
ATOM 756 C C . LEU A 1 95 ? 32.914 29.005 11.630 1.00 57.97 95 LEU A C 1
ATOM 758 O O . LEU A 1 95 ? 33.587 29.650 12.422 1.00 57.97 95 LEU A O 1
ATOM 762 N N . GLU A 1 96 ? 31.593 28.844 11.770 1.00 54.56 96 GLU A N 1
ATOM 763 C CA . GLU A 1 96 ? 30.837 29.327 12.940 1.00 54.56 96 GLU A CA 1
ATOM 764 C C . GLU A 1 96 ? 30.679 28.272 14.052 1.00 54.56 96 GLU A C 1
ATOM 766 O O . GLU A 1 96 ? 30.479 28.629 15.208 1.00 54.56 96 GLU A O 1
ATOM 771 N N . GLU A 1 97 ? 30.818 26.981 13.736 1.00 51.41 97 GLU A N 1
ATOM 772 C CA . GLU A 1 97 ? 31.039 25.932 14.738 1.00 51.41 97 GLU A CA 1
ATOM 773 C C . GLU A 1 97 ? 32.543 25.842 14.997 1.00 51.41 97 GLU A C 1
ATOM 775 O O . GLU A 1 97 ? 33.314 25.424 14.131 1.00 51.41 97 GLU A O 1
ATOM 780 N N . GLY A 1 98 ? 32.946 26.329 16.168 1.00 43.31 98 GLY A N 1
ATOM 781 C CA . GLY A 1 98 ? 34.326 26.397 16.612 1.00 43.31 98 GLY A CA 1
ATOM 782 C C . GLY A 1 98 ? 35.079 25.068 16.543 1.00 43.31 98 GLY A C 1
ATOM 783 O O . GLY A 1 98 ? 34.526 23.980 16.683 1.00 43.31 98 GLY A O 1
ATOM 784 N N . ASP A 1 99 ? 36.376 25.243 16.329 1.00 45.19 99 ASP A N 1
ATOM 785 C CA . ASP A 1 99 ? 37.489 24.338 16.578 1.00 45.19 99 ASP A CA 1
ATOM 786 C C . ASP A 1 99 ? 37.291 23.444 17.823 1.00 45.19 99 ASP A C 1
ATOM 788 O O . ASP A 1 99 ? 37.544 23.859 18.948 1.00 45.19 99 ASP A O 1
ATOM 792 N N . ASP A 1 100 ? 36.868 22.197 17.605 1.00 37.38 100 ASP A N 1
ATOM 793 C CA . ASP A 1 100 ? 37.358 21.051 18.375 1.00 37.38 100 ASP A CA 1
ATOM 794 C C . ASP A 1 100 ? 38.129 20.178 17.386 1.00 37.38 100 ASP A C 1
ATOM 796 O O . ASP A 1 100 ? 37.588 19.342 16.655 1.00 37.38 100 ASP A O 1
ATOM 800 N N . SER A 1 101 ? 39.425 20.457 17.295 1.00 46.97 101 SER A N 1
ATOM 801 C CA . SER A 1 101 ? 40.391 19.576 16.664 1.00 46.97 101 SER A CA 1
ATOM 802 C C . SER A 1 101 ? 40.532 18.308 17.511 1.00 46.97 101 SER A C 1
ATOM 804 O O . SER A 1 101 ? 41.496 18.131 18.253 1.00 46.97 101 SER A O 1
ATOM 806 N N . LYS A 1 102 ? 39.572 17.393 17.361 1.00 36.56 102 LYS A N 1
ATOM 807 C CA . LYS A 1 102 ? 39.763 15.971 17.621 1.00 36.56 102 LYS A CA 1
ATOM 808 C C . LYS A 1 102 ? 39.361 15.201 16.373 1.00 36.56 102 LYS A C 1
ATOM 810 O O . LYS A 1 102 ? 38.198 15.145 15.988 1.00 36.56 102 LYS A O 1
ATOM 815 N N . GLU A 1 103 ? 40.376 14.643 15.723 1.00 43.66 103 GLU A N 1
ATOM 816 C CA . GLU A 1 103 ? 40.295 13.586 14.717 1.00 43.66 103 GLU A CA 1
ATOM 817 C C . GLU A 1 103 ? 39.192 12.574 15.079 1.00 43.66 103 GLU A C 1
ATOM 819 O O . GLU A 1 103 ? 39.381 11.708 15.933 1.00 43.66 103 GLU A O 1
ATOM 824 N N . ILE A 1 104 ? 38.020 12.690 14.450 1.00 39.72 104 ILE A N 1
ATOM 825 C CA . ILE A 1 104 ? 36.981 11.659 14.482 1.00 39.72 104 ILE A CA 1
ATOM 826 C C . ILE A 1 104 ? 36.635 1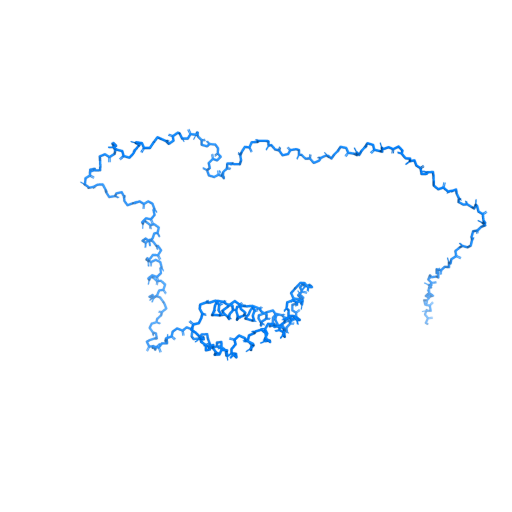1.332 13.035 1.00 39.72 104 ILE A C 1
ATOM 828 O O . ILE A 1 104 ? 35.835 11.976 12.353 1.00 39.72 104 ILE A O 1
ATOM 832 N N . SER A 1 105 ? 37.319 10.298 12.572 1.00 43.03 105 SER A N 1
ATOM 833 C CA . SER A 1 105 ? 37.070 9.528 11.369 1.00 43.03 105 SER A CA 1
ATOM 834 C C . SER A 1 105 ? 35.619 9.040 11.306 1.00 43.03 105 SER A C 1
ATOM 836 O O . SER A 1 105 ? 35.326 7.944 11.767 1.00 43.03 105 SER A O 1
ATOM 838 N N . GLY A 1 106 ? 34.732 9.832 10.700 1.00 42.72 106 GLY A N 1
ATOM 839 C CA . GLY A 1 106 ? 33.413 9.417 10.209 1.00 42.72 106 GLY A CA 1
ATOM 840 C C . GLY A 1 106 ? 32.418 8.881 11.257 1.00 42.72 106 GLY A C 1
ATOM 841 O O . GLY A 1 106 ? 32.783 8.396 12.324 1.00 42.72 106 GLY A O 1
ATOM 842 N N . PRO A 1 107 ? 31.109 8.890 10.963 1.00 40.34 107 PRO A N 1
ATOM 843 C CA . PRO A 1 107 ? 30.205 7.990 11.654 1.00 40.34 107 PRO A CA 1
ATOM 844 C C . PRO A 1 107 ? 30.577 6.572 11.210 1.00 40.34 107 PRO A C 1
ATOM 846 O O . PRO A 1 107 ? 30.161 6.106 10.147 1.00 40.34 107 PRO A O 1
ATOM 849 N N . THR A 1 108 ? 31.393 5.887 12.010 1.00 44.59 108 THR A N 1
ATOM 850 C CA . THR A 1 108 ? 31.454 4.428 11.966 1.00 44.59 108 THR A CA 1
ATOM 851 C C . THR A 1 108 ? 30.071 3.947 12.380 1.00 44.59 108 THR A C 1
ATOM 853 O O . THR A 1 108 ? 29.741 3.859 13.559 1.00 44.59 108 THR A O 1
ATOM 856 N N . VAL A 1 109 ? 29.229 3.694 11.380 1.00 43.75 109 VAL A N 1
ATOM 857 C CA . VAL A 1 109 ? 28.038 2.868 11.522 1.00 43.75 109 VAL A CA 1
ATOM 858 C C . VAL A 1 109 ? 28.563 1.496 11.922 1.00 43.75 109 VAL A C 1
ATOM 860 O O . VAL A 1 109 ? 28.942 0.697 11.066 1.00 43.75 109 VAL A O 1
ATOM 863 N N . VAL A 1 110 ? 28.648 1.240 13.228 1.00 46.81 110 VAL A N 1
ATOM 864 C CA . VAL A 1 110 ? 28.884 -0.095 13.781 1.00 46.81 110 VAL A CA 1
ATOM 865 C C . VAL A 1 110 ? 27.626 -0.925 13.556 1.00 46.81 110 VAL A C 1
ATOM 867 O O . VAL A 1 110 ? 26.894 -1.286 14.466 1.00 46.81 110 VAL A O 1
ATOM 870 N N . SER A 1 111 ? 27.342 -1.204 12.289 1.00 51.38 111 SER A N 1
ATOM 871 C CA . SER A 1 111 ? 26.463 -2.299 11.940 1.00 51.38 111 SER A CA 1
ATOM 872 C C . SER A 1 111 ? 27.169 -3.557 12.435 1.00 51.38 111 SER A C 1
ATOM 874 O O . SER A 1 111 ? 28.215 -3.926 11.900 1.00 51.38 111 SER A O 1
ATOM 876 N N . ALA A 1 112 ? 26.622 -4.175 13.482 1.00 56.12 112 ALA A N 1
ATOM 877 C CA . ALA A 1 112 ? 27.185 -5.334 14.177 1.00 56.12 112 ALA A CA 1
ATOM 878 C C . ALA A 1 112 ? 27.316 -6.593 13.293 1.00 56.12 112 ALA A C 1
ATOM 880 O O . ALA A 1 112 ? 27.783 -7.633 13.746 1.00 56.12 112 ALA A O 1
ATOM 881 N N . VAL A 1 113 ? 26.935 -6.508 12.016 1.00 55.31 113 VAL A N 1
ATOM 882 C CA . VAL A 1 113 ? 27.009 -7.604 11.054 1.00 55.31 113 VAL A CA 1
ATOM 883 C C . VAL A 1 113 ? 28.261 -7.443 10.192 1.00 55.31 113 VAL A C 1
ATOM 885 O O . VAL A 1 113 ? 28.274 -6.685 9.208 1.00 55.31 113 VAL A O 1
ATOM 888 N N . GLN A 1 114 ? 29.311 -8.166 10.586 1.00 57.56 114 GLN A N 1
ATOM 889 C CA . GLN A 1 114 ? 30.523 -8.378 9.798 1.00 57.56 114 GLN A CA 1
ATOM 890 C C . GLN A 1 114 ? 30.163 -9.240 8.582 1.00 57.56 114 GLN A C 1
ATOM 892 O O . GLN A 1 114 ? 29.637 -10.342 8.716 1.00 57.56 114 GLN A O 1
ATOM 897 N N . ILE A 1 115 ? 30.389 -8.703 7.383 1.00 58.00 115 ILE A N 1
ATOM 898 C CA . ILE A 1 115 ? 30.149 -9.418 6.131 1.00 58.00 115 ILE A CA 1
ATOM 899 C C . ILE A 1 115 ? 31.484 -9.854 5.535 1.00 58.00 115 ILE A C 1
ATOM 901 O O . ILE A 1 115 ? 32.282 -9.019 5.117 1.00 58.00 115 ILE A O 1
ATOM 905 N N . ASN A 1 116 ? 31.714 -11.162 5.477 1.00 62.12 116 ASN A N 1
ATOM 906 C CA . ASN A 1 116 ? 32.808 -11.724 4.696 1.00 62.12 116 ASN A CA 1
ATOM 907 C C . ASN A 1 116 ? 32.364 -11.744 3.229 1.00 62.12 116 ASN A C 1
ATOM 909 O O . ASN A 1 116 ? 31.436 -12.465 2.869 1.00 62.12 116 ASN A O 1
ATOM 913 N N . LEU A 1 117 ? 32.964 -10.882 2.404 1.00 58.34 117 LEU A N 1
ATOM 914 C CA . LEU A 1 117 ? 32.724 -10.866 0.961 1.00 58.34 117 LEU A CA 1
ATOM 915 C C . LEU A 1 117 ? 33.328 -12.148 0.384 1.00 58.34 117 LEU A C 1
ATOM 917 O O . LEU A 1 117 ? 34.539 -12.346 0.439 1.00 58.34 117 LEU A O 1
ATOM 921 N N . THR A 1 118 ? 32.478 -13.027 -0.137 1.00 60.00 118 THR A N 1
ATOM 922 C CA . THR A 1 118 ? 32.856 -14.386 -0.568 1.00 60.00 118 THR A CA 1
ATOM 923 C C . THR A 1 118 ? 33.547 -14.395 -1.948 1.00 60.00 118 THR A C 1
ATOM 925 O O . THR A 1 118 ? 33.859 -15.443 -2.503 1.00 60.00 118 THR A O 1
ATOM 928 N N . GLY A 1 119 ? 33.801 -13.211 -2.526 1.00 61.22 119 GLY A N 1
ATOM 929 C CA . GLY A 1 119 ? 34.492 -13.033 -3.810 1.00 61.22 119 GLY A CA 1
ATOM 930 C C . GLY A 1 119 ? 33.605 -13.211 -5.047 1.00 61.22 119 GLY A C 1
ATOM 931 O O . GLY A 1 119 ? 34.068 -12.982 -6.162 1.00 61.22 119 GLY A O 1
ATOM 932 N N . ASP A 1 120 ? 32.331 -13.565 -4.864 1.00 70.81 120 ASP A N 1
ATOM 933 C CA . ASP A 1 120 ? 31.338 -13.696 -5.931 1.00 70.81 120 ASP A CA 1
ATOM 934 C C . ASP A 1 120 ? 30.433 -12.443 -5.985 1.00 70.81 120 ASP A C 1
ATOM 936 O O . ASP A 1 120 ? 29.688 -12.172 -5.029 1.00 70.81 120 ASP A O 1
ATOM 940 N N . PRO A 1 121 ? 30.448 -11.669 -7.092 1.00 77.50 121 PRO A N 1
ATOM 941 C CA . PRO A 1 121 ? 29.685 -10.426 -7.208 1.00 77.50 121 PRO A CA 1
ATOM 942 C C . PRO A 1 121 ? 28.168 -10.618 -7.062 1.00 77.50 121 PRO A C 1
ATOM 944 O O . PRO A 1 121 ? 27.466 -9.675 -6.675 1.00 77.50 121 PRO A O 1
ATOM 947 N N . GLU A 1 122 ? 27.636 -11.808 -7.356 1.00 78.69 122 GLU A N 1
ATOM 948 C CA . GLU A 1 122 ? 26.203 -12.069 -7.229 1.00 78.69 122 GLU A CA 1
ATOM 949 C C . GLU A 1 122 ? 25.786 -12.277 -5.765 1.00 78.69 122 GLU A C 1
ATOM 951 O O . GLU A 1 122 ? 24.787 -11.701 -5.310 1.00 78.69 122 GLU A O 1
ATOM 956 N N . LYS A 1 123 ? 26.581 -13.036 -5.000 1.00 82.50 123 LYS A N 1
ATOM 957 C CA . LYS A 1 123 ? 26.360 -13.274 -3.566 1.00 82.50 123 LYS A CA 1
ATOM 958 C C . LYS A 1 123 ? 26.535 -11.993 -2.756 1.00 82.50 123 LYS A C 1
ATOM 960 O O . LYS A 1 123 ? 25.667 -11.659 -1.950 1.00 82.50 123 LYS A O 1
ATOM 965 N N . ASP A 1 124 ? 27.556 -11.193 -3.057 1.00 82.19 124 ASP A N 1
ATOM 966 C CA . ASP A 1 124 ? 27.816 -9.922 -2.371 1.00 82.19 124 ASP A CA 1
ATOM 967 C C . ASP A 1 124 ? 26.683 -8.901 -2.558 1.00 82.19 124 ASP A C 1
ATOM 969 O O . ASP A 1 124 ? 26.350 -8.128 -1.650 1.00 82.19 124 ASP A O 1
ATOM 973 N N . LYS A 1 125 ? 26.048 -8.888 -3.738 1.00 88.25 125 LYS A N 1
ATOM 974 C CA . LYS A 1 125 ? 24.882 -8.0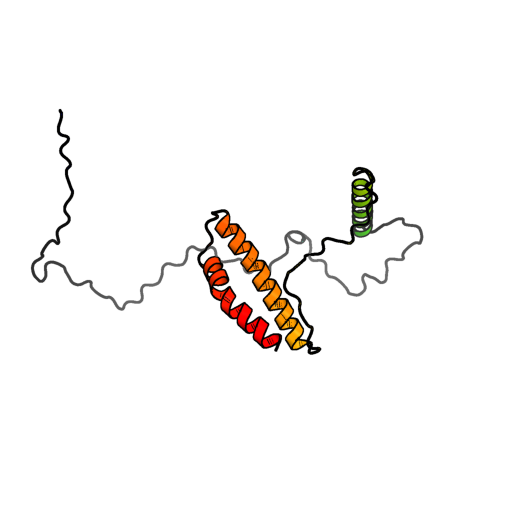34 -4.002 1.00 88.25 125 LYS A CA 1
ATOM 975 C C . LYS A 1 125 ? 23.671 -8.479 -3.182 1.00 88.25 125 LYS A C 1
ATOM 977 O O . LYS A 1 125 ? 22.974 -7.623 -2.630 1.00 88.25 125 LYS A O 1
ATOM 982 N N . LYS A 1 126 ? 23.428 -9.790 -3.079 1.00 87.94 126 LYS A N 1
ATOM 983 C CA . LYS A 1 126 ? 22.351 -10.354 -2.245 1.00 87.94 126 LYS A CA 1
ATOM 984 C C . LYS A 1 126 ? 22.597 -10.050 -0.766 1.00 87.94 126 LYS A C 1
ATOM 986 O O . LYS A 1 126 ? 21.713 -9.496 -0.118 1.00 87.94 126 LYS A O 1
ATOM 991 N N . LEU A 1 127 ? 23.825 -10.235 -0.287 1.00 87.69 127 LEU A N 1
ATOM 992 C CA . LEU A 1 127 ? 24.240 -9.931 1.083 1.00 87.69 127 LEU A CA 1
ATOM 993 C C . LEU A 1 127 ? 23.996 -8.456 1.455 1.00 87.69 127 LEU A C 1
ATOM 995 O O . LEU A 1 127 ? 23.373 -8.148 2.472 1.00 87.69 127 LEU A O 1
ATOM 999 N N . LYS A 1 128 ? 24.403 -7.522 0.581 1.00 89.06 128 LYS A N 1
ATOM 1000 C CA . LYS A 1 128 ? 24.155 -6.078 0.762 1.00 89.06 128 LYS A CA 1
ATOM 1001 C C . LYS A 1 128 ? 22.663 -5.739 0.771 1.00 89.06 128 LYS A C 1
ATOM 1003 O O . LYS A 1 128 ? 22.248 -4.838 1.498 1.00 89.06 128 LYS A O 1
ATOM 1008 N N . ASN A 1 129 ? 21.855 -6.420 -0.039 1.00 92.31 129 ASN A N 1
ATOM 1009 C CA . ASN A 1 129 ? 20.412 -6.193 -0.088 1.00 92.31 129 ASN A CA 1
ATOM 1010 C C . ASN A 1 129 ? 19.706 -6.714 1.166 1.00 92.31 129 ASN A C 1
ATOM 1012 O O . ASN A 1 129 ? 18.843 -6.019 1.697 1.00 92.31 129 ASN A O 1
ATOM 1016 N N . ILE A 1 130 ? 20.078 -7.901 1.645 1.00 92.50 130 ILE A N 1
ATOM 1017 C CA . ILE A 1 130 ? 19.519 -8.488 2.866 1.00 92.50 130 ILE A CA 1
ATOM 1018 C C . ILE A 1 130 ? 19.883 -7.625 4.075 1.00 92.50 130 ILE A C 1
ATOM 1020 O O . ILE A 1 130 ? 18.992 -7.247 4.830 1.00 92.50 130 ILE A O 1
ATOM 1024 N N . LYS A 1 131 ? 21.140 -7.178 4.182 1.00 89.69 131 LYS A N 1
ATOM 1025 C CA . LYS A 1 131 ? 21.581 -6.249 5.234 1.00 89.69 131 LYS A CA 1
ATOM 1026 C C . LYS A 1 131 ? 20.740 -4.968 5.280 1.00 89.69 131 LYS A C 1
ATOM 1028 O O . LYS A 1 131 ? 20.220 -4.606 6.326 1.00 89.69 131 LYS A O 1
ATOM 1033 N N . LYS A 1 132 ? 20.496 -4.338 4.124 1.00 94.50 132 LYS A N 1
ATOM 1034 C CA . LYS A 1 132 ? 19.623 -3.151 4.037 1.00 94.50 132 LYS A CA 1
ATOM 1035 C C . LYS A 1 132 ? 18.188 -3.421 4.500 1.00 94.50 132 LYS A C 1
ATOM 1037 O O . LYS A 1 132 ? 17.551 -2.522 5.042 1.00 94.50 132 LYS A O 1
ATOM 1042 N N . LYS A 1 133 ? 17.653 -4.620 4.239 1.00 93.88 133 LYS A N 1
ATOM 1043 C CA . LYS A 1 133 ? 16.314 -5.009 4.707 1.00 93.88 133 LYS A CA 1
ATOM 1044 C C . LYS A 1 133 ? 16.298 -5.198 6.226 1.00 93.88 133 LYS A C 1
ATOM 1046 O O . LYS A 1 133 ? 15.355 -4.729 6.853 1.00 93.88 133 LYS A O 1
ATOM 1051 N N . LEU A 1 134 ? 17.334 -5.814 6.797 1.00 93.69 134 LEU A N 1
ATOM 1052 C CA . LEU A 1 134 ? 17.479 -5.990 8.246 1.00 93.69 134 LEU A CA 1
ATOM 1053 C C . LEU A 1 134 ? 17.591 -4.640 8.971 1.00 93.69 134 LEU A C 1
ATOM 1055 O O . LEU A 1 134 ? 16.802 -4.391 9.876 1.00 93.69 134 LEU A O 1
ATOM 1059 N N . ASP A 1 135 ? 18.431 -3.715 8.491 1.00 92.44 135 ASP A N 1
ATOM 1060 C CA . ASP A 1 135 ? 18.549 -2.361 9.067 1.00 92.44 135 ASP A CA 1
ATOM 1061 C C . ASP A 1 135 ? 17.207 -1.592 9.027 1.00 92.44 135 ASP A C 1
ATOM 1063 O O . ASP A 1 135 ? 16.884 -0.780 9.897 1.00 92.44 135 ASP A O 1
ATOM 1067 N N . ALA A 1 136 ? 16.398 -1.810 7.982 1.00 93.19 136 ALA A N 1
ATOM 1068 C CA . ALA A 1 136 ? 15.074 -1.200 7.873 1.00 93.19 136 ALA A CA 1
ATOM 1069 C C . ALA A 1 136 ? 14.068 -1.818 8.857 1.00 93.19 136 ALA A C 1
ATOM 1071 O O . ALA A 1 136 ? 13.221 -1.099 9.387 1.00 93.19 136 ALA A O 1
ATOM 1072 N N . ILE A 1 137 ? 14.155 -3.129 9.097 1.00 93.31 137 ILE A N 1
ATOM 1073 C CA . ILE A 1 137 ? 13.325 -3.838 10.075 1.00 93.31 137 ILE A CA 1
ATOM 1074 C C . ILE A 1 137 ? 13.695 -3.423 11.501 1.00 93.31 137 ILE A C 1
ATOM 1076 O O . ILE A 1 137 ? 12.793 -3.189 12.300 1.00 93.31 137 ILE A O 1
ATOM 1080 N N . GLU A 1 138 ? 14.979 -3.244 11.806 1.00 93.38 138 GLU A N 1
ATOM 1081 C CA . GLU A 1 138 ? 15.447 -2.758 13.110 1.00 93.38 138 GLU A CA 1
ATOM 1082 C C . GLU A 1 138 ? 14.810 -1.406 13.462 1.00 93.38 138 GLU A C 1
ATOM 1084 O O . GLU A 1 138 ? 14.176 -1.264 14.507 1.00 93.38 138 GLU A O 1
ATOM 1089 N N . LYS A 1 139 ? 14.809 -0.455 12.520 1.00 93.88 139 LYS A N 1
ATOM 1090 C CA . LYS A 1 139 ? 14.117 0.838 12.684 1.00 93.88 139 LYS A CA 1
ATOM 1091 C C . LYS A 1 139 ? 12.605 0.705 12.860 1.00 93.88 139 LYS A C 1
ATOM 1093 O O . LYS A 1 139 ? 11.988 1.528 13.537 1.00 93.88 139 LYS A O 1
ATOM 1098 N N . LEU A 1 140 ? 11.978 -0.285 12.218 1.00 93.62 140 LEU A N 1
ATOM 1099 C CA . LEU A 1 140 ? 10.554 -0.562 12.427 1.00 93.62 140 LEU A CA 1
ATOM 1100 C C . LEU A 1 140 ? 10.311 -1.120 13.837 1.00 93.62 140 LEU A C 1
ATOM 1102 O O . LEU A 1 140 ? 9.349 -0.705 14.476 1.00 93.62 140 LEU A O 1
ATOM 1106 N N . LYS A 1 141 ? 11.195 -1.980 14.358 1.00 91.50 141 LYS A N 1
ATOM 1107 C CA . LYS A 1 141 ? 11.122 -2.500 15.734 1.00 91.50 141 LYS A CA 1
ATOM 1108 C C . LYS A 1 141 ? 11.322 -1.394 16.765 1.00 91.50 141 LYS A C 1
ATOM 1110 O O . LYS A 1 141 ? 10.528 -1.308 17.694 1.00 91.50 141 LYS A O 1
ATOM 1115 N N . GLU A 1 142 ? 12.279 -0.490 16.566 1.00 92.25 142 GLU A N 1
ATOM 1116 C CA . GLU A 1 142 ? 12.439 0.699 17.417 1.00 92.25 142 GLU A CA 1
ATOM 1117 C C . GLU A 1 142 ? 11.147 1.530 17.460 1.00 92.25 142 GLU A C 1
ATOM 1119 O O . GLU A 1 142 ? 10.632 1.835 18.535 1.00 92.25 142 GLU A O 1
ATOM 1124 N N . GLN A 1 143 ? 10.543 1.819 16.300 1.00 89.50 143 GLN A N 1
ATOM 1125 C CA . GLN A 1 143 ? 9.259 2.528 16.230 1.00 89.50 143 GLN A CA 1
ATOM 1126 C C . GLN A 1 143 ? 8.124 1.774 16.937 1.00 89.50 143 GLN A C 1
ATOM 1128 O O . GLN A 1 143 ? 7.286 2.409 17.578 1.00 89.50 143 GLN A O 1
ATOM 1133 N N . GLN A 1 144 ? 8.110 0.441 16.856 1.00 88.94 144 GLN A N 1
ATOM 1134 C CA . GLN A 1 144 ? 7.156 -0.399 17.579 1.00 88.94 144 GLN A CA 1
ATOM 1135 C C . GLN A 1 144 ? 7.342 -0.278 19.096 1.00 88.94 144 GLN A C 1
ATOM 1137 O O . GLN A 1 144 ? 6.362 -0.100 19.816 1.00 88.94 144 GLN A O 1
ATOM 1142 N N . THR A 1 145 ? 8.588 -0.331 19.583 1.00 88.31 145 THR A N 1
ATOM 1143 C CA . THR A 1 145 ? 8.902 -0.186 21.016 1.00 88.31 145 THR A CA 1
ATOM 1144 C C . THR A 1 145 ? 8.594 1.213 21.547 1.00 88.31 145 THR A C 1
ATOM 1146 O O . THR A 1 145 ? 8.176 1.352 22.691 1.00 88.31 145 THR A O 1
ATOM 1149 N N . LEU A 1 146 ? 8.698 2.240 20.697 1.00 91.62 146 LEU A N 1
ATOM 1150 C CA . LEU A 1 146 ? 8.282 3.616 20.990 1.00 91.62 146 LEU A CA 1
ATOM 1151 C C . LEU A 1 146 ? 6.750 3.794 21.032 1.00 91.62 146 LEU A C 1
ATOM 1153 O O . LEU A 1 146 ? 6.270 4.909 21.225 1.00 91.62 146 LEU A O 1
ATOM 1157 N N . GLY A 1 147 ? 5.969 2.725 20.833 1.00 84.44 147 GLY A N 1
ATOM 1158 C CA . GLY A 1 147 ? 4.507 2.750 20.912 1.00 84.44 147 GLY A CA 1
ATOM 1159 C C . GLY A 1 147 ? 3.814 3.301 19.664 1.00 84.44 147 GLY A C 1
ATOM 1160 O O . GLY A 1 147 ? 2.615 3.581 19.697 1.00 84.44 147 GLY A O 1
ATOM 1161 N N . LYS A 1 148 ? 4.531 3.463 18.544 1.00 87.31 148 LYS A N 1
ATOM 1162 C CA . LYS A 1 148 ? 3.929 3.895 17.277 1.00 87.31 148 LYS A CA 1
ATOM 1163 C C . LYS A 1 148 ? 3.116 2.749 16.668 1.00 87.31 148 LYS A C 1
ATOM 1165 O O . LYS A 1 148 ? 3.632 1.649 16.475 1.00 87.31 148 LYS A O 1
ATOM 1170 N N . ALA A 1 149 ? 1.862 3.017 16.302 1.00 80.19 149 ALA A N 1
ATOM 1171 C CA . ALA A 1 149 ? 1.033 2.059 15.574 1.00 80.19 149 ALA A CA 1
ATOM 1172 C C . ALA A 1 149 ? 1.608 1.827 14.164 1.00 80.19 149 ALA A C 1
ATOM 1174 O O . ALA A 1 149 ? 1.581 2.719 13.314 1.00 80.19 149 ALA A O 1
ATOM 1175 N N . LEU A 1 150 ? 2.166 0.637 13.934 1.00 86.88 150 LEU A N 1
ATOM 1176 C CA . LEU A 1 150 ? 2.672 0.218 12.629 1.00 86.88 150 LEU A CA 1
ATOM 1177 C C . LEU A 1 150 ? 1.541 -0.367 11.780 1.00 86.88 150 LEU A C 1
ATOM 1179 O O . LEU A 1 150 ? 0.667 -1.079 12.273 1.00 86.88 150 LEU A O 1
ATOM 1183 N N . GLU A 1 151 ? 1.585 -0.096 10.480 1.00 88.69 151 GLU A N 1
ATOM 1184 C CA . GLU A 1 151 ? 0.658 -0.682 9.513 1.00 88.69 151 GLU A CA 1
ATOM 1185 C C . GLU A 1 151 ? 0.881 -2.204 9.404 1.00 88.69 151 GLU A C 1
ATOM 1187 O O . GLU A 1 151 ? 2.006 -2.692 9.541 1.00 88.69 151 GLU A O 1
ATOM 1192 N N . VAL A 1 152 ? -0.164 -2.973 9.085 1.00 89.12 152 VAL A N 1
ATOM 1193 C CA . VAL A 1 152 ? -0.107 -4.444 8.944 1.00 89.12 152 VAL A CA 1
ATOM 1194 C C . VAL A 1 152 ? 1.029 -4.903 8.015 1.00 89.12 152 VAL A C 1
ATOM 1196 O O . VAL A 1 152 ? 1.697 -5.900 8.289 1.00 89.12 152 VAL A O 1
ATOM 1199 N N . ASN A 1 153 ? 1.315 -4.140 6.953 1.00 92.00 153 ASN A N 1
ATOM 1200 C CA . ASN A 1 153 ? 2.423 -4.407 6.031 1.00 92.00 153 ASN A CA 1
ATOM 1201 C C . ASN A 1 153 ? 3.805 -4.323 6.713 1.00 92.00 153 ASN A C 1
ATOM 1203 O O . ASN A 1 153 ? 4.688 -5.134 6.445 1.00 92.00 153 ASN A O 1
ATOM 1207 N N . GLN A 1 154 ? 3.997 -3.365 7.623 1.00 90.75 154 GLN A N 1
ATOM 1208 C CA . GLN A 1 154 ? 5.248 -3.191 8.366 1.00 90.75 154 GLN A CA 1
ATOM 1209 C C . GLN A 1 154 ? 5.431 -4.310 9.394 1.00 90.75 154 GLN A C 1
ATOM 1211 O O . GLN A 1 154 ? 6.526 -4.854 9.514 1.00 90.75 154 GLN A O 1
ATOM 1216 N N . ILE A 1 155 ? 4.348 -4.729 10.053 1.00 89.06 155 ILE A N 1
ATOM 1217 C CA . ILE A 1 155 ? 4.353 -5.887 10.957 1.00 89.06 155 ILE A CA 1
ATOM 1218 C C . ILE A 1 155 ? 4.703 -7.169 10.188 1.00 89.06 155 ILE A C 1
ATOM 1220 O O . ILE A 1 155 ? 5.475 -7.988 10.680 1.00 89.06 155 ILE A O 1
ATOM 1224 N N . ALA A 1 156 ? 4.194 -7.337 8.964 1.00 91.38 156 ALA A N 1
ATOM 1225 C CA . ALA A 1 156 ? 4.568 -8.464 8.111 1.00 91.38 156 ALA A CA 1
ATOM 1226 C C . ALA A 1 156 ? 6.071 -8.465 7.769 1.00 91.38 156 ALA A C 1
ATOM 1228 O O . ALA A 1 156 ? 6.695 -9.524 7.797 1.00 91.38 156 ALA A O 1
ATOM 1229 N N . LYS A 1 157 ? 6.680 -7.292 7.527 1.00 92.81 157 LYS A N 1
ATOM 1230 C CA . LYS A 1 157 ? 8.138 -7.169 7.322 1.00 92.81 157 LYS A CA 1
ATOM 1231 C C . LYS A 1 157 ? 8.937 -7.554 8.564 1.00 92.81 157 LYS A C 1
ATOM 1233 O O . LYS A 1 157 ? 9.938 -8.243 8.425 1.00 92.81 157 LYS A O 1
ATOM 1238 N N . ILE A 1 158 ? 8.483 -7.148 9.752 1.00 91.56 158 ILE A N 1
ATOM 1239 C CA . ILE A 1 158 ? 9.112 -7.542 11.022 1.00 91.56 158 ILE A CA 1
ATOM 1240 C C . ILE A 1 158 ? 9.017 -9.061 11.217 1.00 91.56 158 ILE A C 1
ATOM 1242 O O . ILE A 1 158 ? 9.997 -9.697 11.578 1.00 91.56 158 ILE A O 1
ATOM 1246 N N . LYS A 1 159 ? 7.867 -9.679 10.918 1.00 92.94 159 LYS A N 1
ATOM 1247 C CA . LYS A 1 159 ? 7.710 -11.142 11.014 1.00 92.94 159 LYS A CA 1
ATOM 1248 C C . LYS A 1 159 ? 8.628 -11.909 10.051 1.00 92.94 159 LYS A C 1
ATOM 1250 O O . LYS A 1 159 ? 9.107 -12.976 10.413 1.00 92.94 159 LYS A O 1
ATOM 1255 N N . GLY A 1 160 ? 8.894 -11.361 8.864 1.00 92.31 160 GLY A N 1
ATOM 1256 C CA . GLY A 1 160 ? 9.813 -11.939 7.873 1.00 92.31 160 GLY A CA 1
ATOM 1257 C C . GLY A 1 160 ? 11.308 -11.758 8.182 1.00 92.31 160 GLY A C 1
ATOM 1258 O O . GLY A 1 160 ? 12.142 -12.196 7.393 1.00 92.31 160 GLY A O 1
ATOM 1259 N N . GLU A 1 161 ? 11.672 -11.119 9.301 1.00 91.94 161 GLU A N 1
ATOM 1260 C CA . GLU A 1 161 ? 13.068 -10.923 9.731 1.00 91.94 161 GLU A CA 1
ATOM 1261 C C . GLU A 1 161 ? 13.821 -12.254 9.851 1.00 91.94 161 GLU A C 1
ATOM 1263 O O . GLU A 1 161 ? 14.950 -12.373 9.379 1.00 91.94 161 GLU A O 1
ATOM 1268 N N . ALA A 1 162 ? 13.173 -13.276 10.417 1.00 89.81 162 ALA A N 1
ATOM 1269 C CA . ALA A 1 162 ? 13.782 -14.585 10.637 1.00 89.81 162 ALA A CA 1
ATOM 1270 C C . ALA A 1 162 ? 14.212 -15.268 9.327 1.00 89.81 162 ALA A C 1
ATOM 1272 O O . ALA A 1 162 ? 15.255 -15.919 9.286 1.00 89.81 162 ALA A O 1
ATOM 1273 N N . ASP A 1 163 ? 13.443 -15.096 8.251 1.00 92.25 163 ASP A N 1
ATOM 1274 C CA . ASP A 1 163 ? 13.765 -15.687 6.950 1.00 92.25 163 ASP A CA 1
ATOM 1275 C C . ASP A 1 163 ? 14.937 -14.960 6.280 1.00 92.25 163 ASP A C 1
ATOM 1277 O O . ASP A 1 163 ? 15.806 -15.600 5.692 1.00 92.25 163 ASP A O 1
ATOM 1281 N N . LEU A 1 164 ? 15.020 -13.634 6.439 1.00 91.81 164 LEU A N 1
ATOM 1282 C CA . LEU A 1 164 ? 16.151 -12.840 5.952 1.00 91.81 164 LEU A CA 1
ATOM 1283 C C . LEU A 1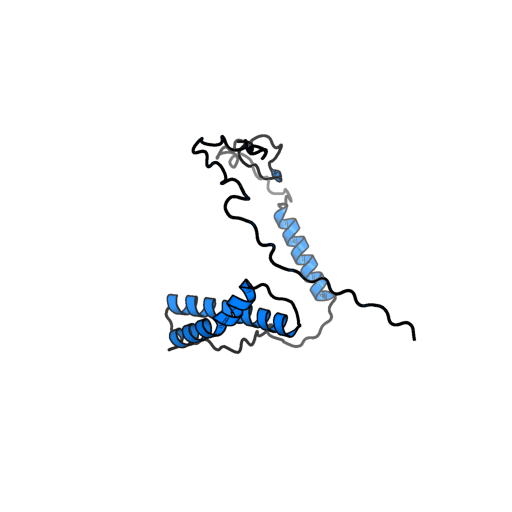 164 ? 17.455 -13.179 6.683 1.00 91.81 164 LEU A C 1
ATOM 1285 O O . LEU A 1 164 ? 18.512 -13.174 6.057 1.00 91.81 164 LEU A O 1
ATOM 1289 N N . ILE A 1 165 ? 17.395 -13.488 7.982 1.00 89.06 165 ILE A N 1
ATOM 1290 C CA . ILE A 1 165 ? 18.569 -13.927 8.754 1.00 89.06 165 ILE A CA 1
ATOM 1291 C C . ILE A 1 165 ? 19.053 -15.297 8.263 1.00 89.06 165 ILE A C 1
ATOM 1293 O O . ILE A 1 165 ? 20.247 -15.461 8.025 1.00 89.06 165 ILE A O 1
ATOM 1297 N N . LYS A 1 166 ? 18.141 -16.249 8.027 1.00 91.19 166 LYS A N 1
ATOM 1298 C CA . LYS A 1 166 ? 18.489 -17.563 7.454 1.00 91.19 166 LYS A CA 1
ATOM 1299 C C . LYS A 1 166 ? 19.101 -17.443 6.058 1.00 91.19 166 LYS A C 1
ATOM 1301 O O . LYS A 1 166 ? 20.070 -18.128 5.751 1.00 91.19 166 LYS A O 1
ATOM 1306 N N . GLU A 1 167 ? 18.549 -16.572 5.210 1.00 88.38 167 GLU A N 1
ATOM 1307 C CA . GLU A 1 167 ? 19.098 -16.317 3.871 1.00 88.38 167 GLU A CA 1
ATOM 1308 C C . GLU A 1 167 ? 20.491 -15.673 3.952 1.00 88.38 167 GLU A C 1
ATOM 1310 O O . GLU A 1 167 ? 21.375 -16.015 3.167 1.00 88.38 167 GLU A O 1
ATOM 1315 N N . LEU A 1 168 ? 20.710 -14.775 4.922 1.00 88.19 168 LEU A N 1
ATOM 1316 C CA . LEU A 1 168 ? 22.019 -14.181 5.186 1.00 88.19 168 LEU A CA 1
ATOM 1317 C C . LEU A 1 168 ? 23.035 -15.252 5.594 1.00 88.19 168 LEU A C 1
ATOM 1319 O O . LEU A 1 168 ? 24.111 -15.299 5.005 1.00 88.19 168 LEU A O 1
ATOM 1323 N N . GLU A 1 169 ? 22.689 -16.118 6.548 1.00 86.75 169 GLU A N 1
ATOM 1324 C CA . GLU A 1 169 ? 23.550 -17.208 7.026 1.00 86.75 169 GLU A CA 1
ATOM 1325 C C . GLU A 1 169 ? 23.893 -18.188 5.896 1.00 86.75 169 GLU A C 1
ATOM 1327 O O . GLU A 1 169 ? 25.060 -18.507 5.681 1.00 86.75 169 GLU A O 1
ATOM 1332 N N . HIS A 1 170 ? 22.904 -18.575 5.086 1.00 86.62 170 HIS A N 1
ATOM 1333 C CA . HIS A 1 170 ? 23.117 -19.429 3.916 1.00 86.62 170 HIS A CA 1
ATOM 1334 C C . HIS A 1 170 ? 24.043 -18.791 2.866 1.00 86.62 170 HIS A C 1
ATOM 1336 O O . HIS A 1 170 ? 24.735 -19.495 2.139 1.00 86.62 170 HIS A O 1
ATOM 1342 N N . LEU A 1 171 ? 24.038 -17.463 2.723 1.00 83.38 171 LEU A N 1
ATOM 1343 C CA . LEU A 1 171 ? 24.935 -16.761 1.799 1.00 83.38 171 LEU A CA 1
ATOM 1344 C C . LEU A 1 171 ? 26.341 -16.534 2.372 1.00 83.38 171 LEU A C 1
ATOM 1346 O O . LEU A 1 171 ? 27.246 -16.214 1.600 1.00 83.38 171 LEU A O 1
ATOM 1350 N N . GLN A 1 172 ? 26.509 -16.647 3.693 1.00 76.00 172 GLN A N 1
ATOM 1351 C CA . GLN A 1 172 ? 27.799 -16.541 4.381 1.00 76.00 172 GLN A CA 1
ATOM 1352 C C . GLN A 1 172 ? 28.524 -17.887 4.526 1.00 76.00 172 GLN A C 1
ATOM 1354 O O . GLN A 1 172 ? 29.740 -17.873 4.725 1.00 76.00 172 GLN A O 1
ATOM 1359 N N . MET A 1 173 ? 27.793 -19.002 4.425 1.00 69.38 173 MET A N 1
ATOM 1360 C CA . MET A 1 173 ? 28.315 -20.374 4.333 1.00 69.38 173 MET A CA 1
ATOM 1361 C C . MET A 1 173 ? 28.850 -20.675 2.928 1.00 69.38 173 MET A C 1
ATOM 1363 O O . MET A 1 173 ? 29.919 -21.316 2.848 1.00 69.38 173 MET A O 1
#

Radius of gyration: 34.75 Å; chains: 1; bounding box: 85×58×83 Å

Secondary structure (DSSP, 8-state):
-------PPP-------TTSSPPP----S---PPPP-SPPPP-SPP--GGGTT-------TTTTSS----TT-----HHHHHHHHHHHHHHHHHHHS--------S-----S------S-HHHHHHHHHHHHHHHHHHHHHHHHHTT----HHHHHHHHTHHHHHHHHHHHH-

Sequence (173 aa):
MMVQQEELYDVCWKKYPKYAFKDPAISSEKIQGIASSQPVASKQAYRPPSARNRPSVNFTLDDDQERSHKPGSDSQSKASLKQKKKREAKKAKKLEEGDDSKEISGPTVVSAVQINLTGDPEKDKKLKNIKKKLDAIEKLKEQQTLGKALEVNQIAKIKGEADLIKELEHLQM

Foldseek 3Di:
DDDDDDDDDDDDDDDDDPPPDDDDDDDPPDDPDDDPPDDDDDPDDDDPPVCVPDDDDPDDPCPPPPPPDDPPPPCPDPVNVVVVVVVVVVVVVVPVPDDPPDDDDDPPPPPVDDADPPVDPVLVVLLVVLSVLLVVLVVLVVCVVVVHDDDPVSVVSVVCNVVSVVSNVVSRD

pLDDT: mean 74.96, std 16.06, range [36.56, 94.5]